Protein AF-A0A2H9LEP7-F1 (afdb_monomer_lite)

Radius of gyration: 20.56 Å; chains: 1; bounding box: 32×33×57 Å

Secondary structure (DSSP, 8-state):
------SS--SS---EEEESSPPPHHHHHT-S-SEEEE-HHHHHHS-HHHHHHHHHTT-EEEE----SPPPSS-HHHHHHHHHHHHTT--HHHHHHHH---HHHHHHHHHHHHS-EEEETTEEEE-

Foldseek 3Di:
DDAPADQDDPPDPFPEAEDPAADDPVVVVPDPHLHYEYEPVRVVPHDPVVVVVNVVVNRHYHHDPDDDDPDPDDPVLLVVLLVCVVVVDQLVVSCVPSVDDSVVSVVSNVQVPFDQPCPDPDRDGD

pLDDT: mean 77.57, std 18.02, range [30.42, 95.25]

Sequence (126 aa):
MKAHIRNKVPKGKFATYHLTRALSLSEVKNIPCKTISCSPSSFGRISKKVKKYLADNRYVITIEKNKGKPLQTSPKKILEAIKLYRSGMSFRKIEKKIGIAKSTCHYLVRKAKKTKIKKGTVIITV

Structure (mmCIF, N/CA/C/O backbone):
data_AF-A0A2H9LEP7-F1
#
_entry.id   AF-A0A2H9LEP7-F1
#
loop_
_atom_site.group_PDB
_atom_site.id
_atom_site.type_symbol
_atom_site.label_atom_id
_atom_site.label_alt_id
_atom_site.label_comp_id
_atom_site.label_asym_id
_atom_site.label_entity_id
_atom_site.label_seq_id
_atom_site.pdbx_PDB_ins_code
_atom_site.Cartn_x
_atom_site.Cartn_y
_atom_site.Cartn_z
_atom_site.occupancy
_atom_site.B_iso_or_equiv
_atom_site.auth_seq_id
_atom_site.auth_comp_id
_atom_site.auth_asym_id
_atom_site.auth_atom_id
_atom_site.pdbx_PDB_model_num
ATOM 1 N N . MET A 1 1 ? 7.014 9.960 -31.966 1.00 35.84 1 MET A N 1
ATOM 2 C CA . MET A 1 1 ? 5.816 10.261 -31.145 1.00 35.84 1 MET A CA 1
ATOM 3 C C . MET A 1 1 ? 6.046 9.761 -29.717 1.00 35.84 1 MET A C 1
ATOM 5 O O . MET A 1 1 ? 6.445 8.618 -29.550 1.00 35.84 1 MET A O 1
ATOM 9 N N . LYS A 1 2 ? 5.914 10.623 -28.696 1.00 30.42 2 LYS A N 1
ATOM 10 C CA . LYS A 1 2 ? 6.275 10.317 -27.294 1.00 30.42 2 LYS A CA 1
ATOM 11 C C . LYS A 1 2 ? 5.175 9.492 -26.607 1.00 30.42 2 LYS A C 1
ATOM 13 O O . LYS A 1 2 ? 4.050 9.974 -26.480 1.00 30.42 2 LYS A O 1
ATOM 18 N N . ALA A 1 3 ? 5.513 8.297 -26.113 1.00 36.38 3 ALA A N 1
ATOM 19 C CA . ALA A 1 3 ? 4.650 7.534 -25.211 1.00 36.38 3 ALA A CA 1
ATOM 20 C C . ALA A 1 3 ? 4.256 8.421 -24.019 1.00 36.38 3 ALA A C 1
ATOM 22 O O . ALA A 1 3 ? 5.116 8.939 -23.304 1.00 36.38 3 ALA A O 1
ATOM 23 N N . HIS A 1 4 ? 2.957 8.648 -23.834 1.00 42.66 4 HIS A N 1
ATOM 24 C CA . HIS A 1 4 ? 2.451 9.441 -22.719 1.00 42.66 4 HIS A CA 1
ATOM 25 C C . HIS A 1 4 ? 2.531 8.611 -21.436 1.00 42.66 4 HIS A C 1
ATOM 27 O O . HIS A 1 4 ? 1.598 7.894 -21.077 1.00 42.66 4 HIS A O 1
ATOM 33 N N . ILE A 1 5 ? 3.670 8.709 -20.749 1.00 41.94 5 ILE A N 1
ATOM 34 C CA . ILE A 1 5 ? 3.867 8.161 -19.405 1.00 41.94 5 ILE A CA 1
ATOM 35 C C . ILE A 1 5 ? 2.984 8.976 -18.457 1.00 41.94 5 ILE A C 1
ATOM 37 O O . ILE A 1 5 ? 3.351 10.062 -18.007 1.00 41.94 5 ILE A O 1
ATOM 41 N N . ARG A 1 6 ? 1.778 8.480 -18.177 1.00 43.84 6 ARG A N 1
ATOM 42 C CA . ARG A 1 6 ? 0.891 9.093 -17.188 1.00 43.84 6 ARG A CA 1
ATOM 43 C C . ARG A 1 6 ? 1.223 8.508 -15.817 1.00 43.84 6 ARG A C 1
ATOM 45 O O . ARG A 1 6 ? 0.977 7.340 -15.547 1.00 43.84 6 ARG A O 1
ATOM 52 N N . ASN A 1 7 ? 1.715 9.353 -14.911 1.00 43.31 7 ASN A N 1
ATOM 53 C CA . ASN A 1 7 ? 1.929 9.023 -13.491 1.00 43.31 7 ASN A CA 1
ATOM 54 C C . ASN A 1 7 ? 0.616 8.903 -12.684 1.00 43.31 7 ASN A C 1
ATOM 56 O O . ASN A 1 7 ? 0.635 8.908 -11.454 1.00 43.31 7 ASN A O 1
ATOM 60 N N . LYS A 1 8 ? -0.542 8.863 -13.351 1.00 44.69 8 LYS A N 1
ATOM 61 C CA . LYS A 1 8 ? -1.860 8.882 -12.719 1.00 44.69 8 LYS A CA 1
ATOM 62 C C . LYS A 1 8 ? -2.752 7.860 -13.410 1.00 44.69 8 LYS A C 1
ATOM 64 O O . LYS A 1 8 ? -2.942 7.937 -14.621 1.00 44.69 8 LYS A O 1
ATOM 69 N N . VAL A 1 9 ? -3.300 6.939 -12.618 1.00 44.72 9 VAL A N 1
ATOM 70 C CA . VAL A 1 9 ? -4.306 5.969 -13.063 1.00 44.72 9 VAL A CA 1
ATOM 71 C C . VAL A 1 9 ? -5.514 6.747 -13.604 1.00 44.72 9 VAL A C 1
ATOM 73 O O . VAL A 1 9 ? -6.049 7.591 -12.871 1.00 44.72 9 VAL A O 1
ATOM 76 N N . PRO A 1 10 ? -5.945 6.530 -14.861 1.00 44.56 10 PRO A N 1
ATOM 77 C CA . PRO A 1 10 ? -7.190 7.106 -15.349 1.00 44.56 10 PRO A CA 1
ATOM 78 C C . PRO A 1 10 ? -8.344 6.563 -14.499 1.00 44.56 10 PRO A C 1
ATOM 80 O O . PRO A 1 10 ? -8.553 5.357 -14.401 1.00 44.56 10 PRO A O 1
ATOM 83 N N . LYS A 1 11 ? -9.078 7.460 -13.835 1.00 40.50 11 LYS A N 1
ATOM 84 C CA . LYS A 1 11 ? -10.295 7.108 -13.098 1.00 40.50 11 LYS A CA 1
ATOM 85 C C . LYS A 1 11 ? -11.404 6.816 -14.109 1.00 40.50 11 LYS A C 1
ATOM 87 O O . LYS A 1 11 ? -12.128 7.719 -14.504 1.00 40.50 11 LYS A O 1
ATOM 92 N N . GLY A 1 12 ? -11.495 5.568 -14.546 1.00 42.53 12 GLY A N 1
ATOM 93 C CA . GLY A 1 12 ? -12.538 5.073 -15.439 1.00 42.53 12 GLY A CA 1
ATOM 94 C C . GLY A 1 12 ? -12.431 3.559 -15.586 1.00 42.53 12 GLY A C 1
ATOM 95 O O . GLY A 1 12 ? -11.340 3.005 -15.456 1.00 42.53 12 GLY A O 1
ATOM 96 N N . LYS A 1 13 ? -13.559 2.886 -15.839 1.00 43.28 13 LYS A N 1
ATOM 97 C CA . LYS A 1 13 ? -13.641 1.442 -16.120 1.00 43.28 13 LYS A CA 1
ATOM 98 C C . LYS A 1 13 ? -13.065 1.117 -17.509 1.00 43.28 13 LYS A C 1
ATOM 100 O O . LYS A 1 13 ? -13.773 0.624 -18.377 1.00 43.28 13 LYS A O 1
ATOM 105 N N . PHE A 1 14 ? -11.792 1.411 -17.748 1.00 53.25 14 PHE A N 1
ATOM 106 C CA . PHE A 1 14 ? -11.090 0.862 -18.904 1.00 53.25 14 PHE A CA 1
ATOM 107 C C . PHE A 1 14 ? -10.457 -0.458 -18.474 1.00 53.25 14 PHE A C 1
ATOM 109 O O . PHE A 1 14 ? -9.768 -0.500 -17.451 1.00 53.25 14 PHE A O 1
ATOM 116 N N . ALA A 1 15 ? -10.700 -1.534 -19.228 1.00 61.12 15 ALA A N 1
ATOM 117 C CA . ALA A 1 15 ? -10.019 -2.808 -19.019 1.00 61.12 15 ALA A CA 1
ATOM 118 C C . ALA A 1 15 ? -8.504 -2.543 -18.991 1.00 61.12 15 ALA A C 1
ATOM 120 O O . ALA A 1 15 ? -7.917 -2.111 -19.985 1.00 61.12 15 ALA A O 1
ATOM 121 N N . THR A 1 16 ? -7.896 -2.694 -17.817 1.00 73.50 16 THR A N 1
ATOM 122 C CA . THR A 1 16 ? -6.482 -2.392 -17.577 1.00 73.50 16 THR A CA 1
ATOM 123 C C . THR A 1 16 ? -5.768 -3.706 -17.327 1.00 73.50 16 THR A C 1
ATOM 125 O O . THR A 1 16 ? -6.179 -4.465 -16.451 1.00 73.50 16 THR A O 1
ATOM 128 N N . TYR A 1 17 ? -4.716 -3.983 -18.094 1.00 80.94 17 TYR A N 1
ATOM 129 C CA . TYR A 1 17 ? -3.936 -5.207 -17.948 1.00 80.94 17 TYR A CA 1
ATOM 130 C C . TYR A 1 17 ? -2.728 -4.955 -17.043 1.00 80.94 17 TYR A C 1
ATOM 132 O O . TYR A 1 17 ? -1.884 -4.108 -17.346 1.00 80.94 17 TYR A O 1
ATOM 140 N N . HIS A 1 18 ? -2.654 -5.665 -15.916 1.00 82.38 18 HIS A N 1
ATOM 141 C CA . HIS A 1 18 ? -1.576 -5.501 -14.943 1.00 82.38 18 HIS A CA 1
ATOM 142 C C . HIS A 1 18 ? -0.406 -6.452 -15.230 1.00 82.38 18 HIS A C 1
ATOM 144 O O . HIS A 1 18 ? -0.574 -7.671 -15.241 1.00 82.38 18 HIS A O 1
ATOM 150 N N . LEU A 1 19 ? 0.798 -5.906 -15.415 1.00 82.50 19 LEU A N 1
ATOM 151 C CA . LEU A 1 19 ? 2.017 -6.684 -15.628 1.00 82.50 19 LEU A CA 1
ATOM 152 C C . LEU A 1 19 ? 2.669 -7.073 -14.306 1.00 82.50 19 LEU A C 1
ATOM 154 O O . LEU A 1 19 ? 3.323 -6.261 -13.645 1.00 82.50 19 LEU A O 1
ATOM 158 N N . THR A 1 20 ? 2.587 -8.359 -13.990 1.00 79.94 20 THR A N 1
ATOM 159 C CA . THR A 1 20 ? 3.325 -8.976 -12.882 1.00 79.94 20 THR A CA 1
ATOM 160 C C . THR A 1 20 ? 4.783 -9.273 -13.245 1.00 79.94 20 THR A C 1
ATOM 162 O O . THR A 1 20 ? 5.648 -9.256 -12.372 1.00 79.94 20 THR A O 1
ATOM 165 N N . ARG A 1 21 ? 5.084 -9.471 -14.536 1.00 82.81 21 ARG A N 1
ATOM 166 C CA . ARG A 1 21 ? 6.427 -9.755 -15.071 1.00 82.81 21 ARG A CA 1
ATOM 167 C C . ARG A 1 21 ? 6.741 -8.943 -16.326 1.00 82.81 21 ARG A C 1
ATOM 169 O O . ARG A 1 21 ? 5.860 -8.318 -16.912 1.00 82.81 21 ARG A O 1
ATOM 176 N N . ALA A 1 22 ? 8.008 -8.953 -16.737 1.00 85.19 22 ALA A N 1
ATOM 177 C CA . ALA A 1 22 ? 8.395 -8.428 -18.042 1.00 85.19 22 ALA A CA 1
ATOM 178 C C . ALA A 1 22 ? 7.817 -9.324 -19.150 1.00 85.19 22 ALA A C 1
ATOM 180 O O . ALA A 1 22 ? 7.867 -10.549 -19.038 1.00 85.19 22 ALA A O 1
ATOM 181 N N . LEU A 1 23 ? 7.261 -8.703 -20.190 1.00 84.38 23 LEU A N 1
ATOM 182 C CA . LEU A 1 23 ? 6.639 -9.406 -21.309 1.00 84.38 23 LEU A CA 1
ATOM 183 C C . LEU A 1 23 ? 7.590 -9.564 -22.495 1.00 84.38 23 LEU A C 1
ATOM 185 O O . LEU A 1 23 ? 8.424 -8.688 -22.762 1.00 84.38 23 LEU A O 1
ATOM 189 N N . SER A 1 24 ? 7.395 -10.648 -23.239 1.00 84.38 24 SER A N 1
ATOM 190 C CA . SER A 1 24 ? 7.971 -10.847 -24.569 1.00 84.38 24 SER A CA 1
ATOM 191 C C . SER A 1 24 ? 7.126 -10.158 -25.657 1.00 84.38 24 SER A C 1
ATOM 193 O O . SER A 1 24 ? 6.000 -9.720 -25.426 1.00 84.38 24 SER A O 1
ATOM 195 N N . LEU A 1 25 ? 7.663 -10.038 -26.876 1.00 82.75 25 LEU A N 1
ATOM 196 C CA . LEU A 1 25 ? 6.941 -9.417 -27.998 1.00 82.75 25 LEU A CA 1
ATOM 197 C C . LEU A 1 25 ? 5.680 -10.186 -28.408 1.00 82.75 25 LEU A C 1
ATOM 199 O O . LEU A 1 25 ? 4.700 -9.558 -28.799 1.00 82.75 25 LEU A O 1
ATOM 203 N N . SER A 1 26 ? 5.711 -11.518 -28.351 1.00 83.00 26 SER A N 1
ATOM 204 C CA . SER A 1 26 ? 4.559 -12.359 -28.692 1.00 83.00 26 SER A CA 1
ATOM 205 C C . SER A 1 26 ? 3.430 -12.173 -27.684 1.00 83.00 26 SER A C 1
ATOM 207 O O . SER A 1 26 ? 2.280 -12.003 -28.074 1.00 83.00 26 SER A O 1
ATOM 209 N N . GLU A 1 27 ? 3.764 -12.095 -26.397 1.00 83.25 27 GLU A N 1
ATOM 210 C CA . GLU A 1 27 ? 2.790 -11.880 -25.326 1.00 83.25 27 GLU A CA 1
ATOM 211 C C . GLU A 1 27 ? 2.119 -10.507 -25.417 1.00 83.25 27 GLU A C 1
ATOM 213 O O . GLU A 1 27 ? 0.922 -10.391 -25.171 1.00 83.25 27 GLU A O 1
ATOM 218 N N . VAL A 1 28 ? 2.861 -9.469 -25.817 1.00 83.94 28 VAL A N 1
ATOM 219 C CA . VAL A 1 28 ? 2.314 -8.108 -25.954 1.00 83.94 28 VAL A CA 1
ATOM 220 C C . VAL A 1 28 ? 1.252 -8.014 -27.049 1.00 83.94 28 VAL A C 1
ATOM 222 O O . VAL A 1 28 ? 0.289 -7.262 -26.895 1.00 83.94 28 VAL A O 1
ATOM 225 N N . LYS A 1 29 ? 1.388 -8.790 -28.130 1.00 82.56 29 LYS A N 1
ATOM 226 C CA . LYS A 1 29 ? 0.393 -8.832 -29.214 1.00 82.56 29 LYS A CA 1
ATOM 227 C C . LYS A 1 29 ? -0.951 -9.402 -28.758 1.00 82.56 29 LYS A C 1
ATOM 229 O O . LYS A 1 29 ? -1.978 -8.997 -29.285 1.00 82.56 29 LYS A O 1
ATOM 234 N N . ASN A 1 30 ? -0.936 -10.281 -27.759 1.00 83.56 30 ASN A N 1
ATOM 235 C CA . ASN A 1 30 ? -2.126 -10.957 -27.247 1.00 83.56 30 ASN A CA 1
ATOM 236 C C . ASN A 1 30 ? -2.827 -10.177 -26.120 1.00 83.56 30 ASN A C 1
ATOM 238 O O . ASN A 1 30 ? -3.783 -10.678 -25.533 1.00 83.56 30 ASN A O 1
ATOM 242 N N . ILE A 1 31 ? -2.362 -8.968 -25.777 1.00 82.81 31 ILE A N 1
ATOM 243 C CA . ILE A 1 31 ? -2.992 -8.169 -24.721 1.00 82.81 31 ILE A CA 1
ATOM 244 C C . ILE A 1 31 ? -4.329 -7.617 -25.244 1.00 82.81 31 ILE A C 1
ATOM 246 O O . ILE A 1 31 ? -4.330 -6.856 -26.214 1.00 82.81 31 ILE A O 1
ATOM 250 N N . PRO A 1 32 ? -5.460 -7.906 -24.574 1.00 78.75 32 PRO A N 1
ATOM 251 C CA . PRO A 1 32 ? -6.795 -7.531 -25.048 1.00 78.75 32 PRO A CA 1
ATOM 252 C C . PRO A 1 32 ? -7.105 -6.032 -24.911 1.00 78.75 32 PRO A C 1
ATOM 254 O O . PRO A 1 32 ? -8.159 -5.570 -25.341 1.00 78.75 32 PRO A O 1
ATOM 257 N N . CYS A 1 33 ? -6.221 -5.247 -24.289 1.00 81.88 33 CYS A N 1
ATOM 258 C CA . CYS A 1 33 ? -6.433 -3.825 -24.058 1.00 81.88 33 CYS A CA 1
ATOM 259 C C . CYS A 1 33 ? -5.172 -2.981 -24.279 1.00 81.88 33 CYS A C 1
ATOM 261 O O . CYS A 1 33 ? -4.038 -3.430 -24.128 1.00 81.88 33 CYS A O 1
ATOM 263 N N . LYS A 1 34 ? -5.384 -1.701 -24.607 1.00 83.31 34 LYS A N 1
ATOM 264 C CA . LYS A 1 34 ? -4.307 -0.726 -24.859 1.00 83.31 34 LYS A CA 1
ATOM 265 C C . LYS A 1 34 ? -3.791 -0.039 -23.591 1.00 83.31 34 LYS A C 1
ATOM 267 O O . LYS A 1 34 ? -2.865 0.766 -23.667 1.00 83.31 34 LYS A O 1
ATOM 272 N N . THR A 1 35 ? -4.373 -0.345 -22.432 1.00 84.38 35 THR A N 1
ATOM 273 C CA . THR A 1 35 ? -4.023 0.265 -21.143 1.00 84.38 35 THR A CA 1
ATOM 274 C C . THR A 1 35 ? -3.313 -0.760 -20.274 1.00 84.38 35 THR A C 1
ATOM 276 O O . THR A 1 35 ? -3.907 -1.759 -19.872 1.00 84.38 35 THR A O 1
ATOM 279 N N . ILE A 1 36 ? -2.045 -0.505 -19.971 1.00 85.62 36 ILE A N 1
ATOM 280 C CA . ILE A 1 36 ? -1.187 -1.419 -19.219 1.00 85.62 36 ILE A CA 1
ATO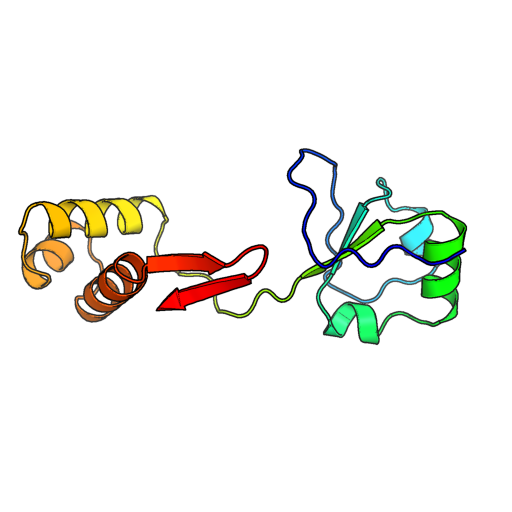M 281 C C . ILE A 1 36 ? -0.770 -0.740 -17.916 1.00 85.62 36 ILE A C 1
ATOM 283 O O . ILE A 1 36 ? -0.338 0.416 -17.937 1.00 85.62 36 ILE A O 1
ATOM 287 N N . SER A 1 37 ? -0.854 -1.446 -16.788 1.00 85.88 37 SER A N 1
ATOM 288 C CA . SER A 1 37 ? -0.251 -0.991 -15.532 1.00 85.88 37 SER A CA 1
ATOM 289 C C . SER A 1 37 ? 0.875 -1.913 -15.081 1.00 85.88 37 SER A C 1
ATOM 291 O O . SER A 1 37 ? 0.820 -3.123 -15.280 1.00 85.88 37 SER A O 1
ATOM 293 N N . CYS A 1 38 ? 1.949 -1.357 -14.527 1.00 84.44 38 CYS A N 1
ATOM 294 C CA . CYS A 1 38 ? 3.103 -2.148 -14.103 1.00 84.44 38 CYS A CA 1
ATOM 295 C C . CYS A 1 38 ? 3.880 -1.476 -12.970 1.00 84.44 38 CYS A C 1
ATOM 297 O O . CYS A 1 38 ? 3.859 -0.253 -12.812 1.00 84.44 38 CYS A O 1
ATOM 299 N N . SER A 1 39 ? 4.626 -2.270 -12.205 1.00 83.62 39 SER A N 1
ATOM 300 C CA . SER A 1 39 ? 5.581 -1.743 -11.229 1.00 83.62 39 SER A CA 1
ATOM 301 C C . SER A 1 39 ? 6.803 -1.111 -11.928 1.00 83.62 39 SER A C 1
ATOM 303 O O . SER A 1 39 ? 7.1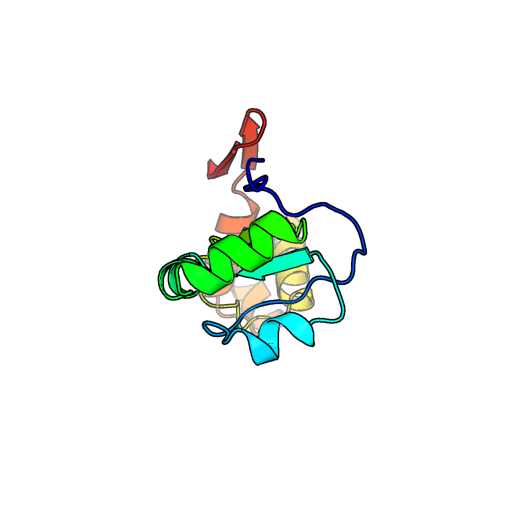23 -1.463 -13.072 1.00 83.62 39 SER A O 1
ATOM 305 N N . PRO A 1 40 ? 7.543 -0.202 -11.259 1.00 84.25 40 PRO A N 1
ATOM 306 C CA . PRO A 1 40 ? 8.777 0.362 -11.808 1.00 84.25 40 PRO A CA 1
ATOM 307 C C . PRO A 1 40 ? 9.825 -0.705 -12.151 1.00 84.25 40 PRO A C 1
ATOM 309 O O . PRO A 1 40 ? 10.532 -0.575 -13.148 1.00 84.25 40 PRO A O 1
ATOM 312 N N . SER A 1 41 ? 9.909 -1.770 -11.346 1.00 84.50 41 SER A N 1
ATOM 313 C CA . SER A 1 41 ? 10.846 -2.876 -11.563 1.00 84.50 41 SER A CA 1
ATOM 314 C C . SER A 1 41 ? 10.491 -3.678 -12.812 1.00 84.50 41 SER A C 1
ATOM 316 O O . SER A 1 41 ? 11.369 -3.930 -13.639 1.00 84.50 41 SER A O 1
ATOM 318 N N . SER A 1 42 ? 9.211 -4.016 -13.000 1.00 84.12 42 SER A N 1
ATOM 319 C CA . SER A 1 42 ? 8.743 -4.700 -14.208 1.00 84.12 42 SER A CA 1
ATOM 320 C C . SER A 1 42 ? 8.996 -3.847 -15.452 1.00 84.12 42 SER A C 1
ATOM 322 O O . SER A 1 42 ? 9.538 -4.358 -16.427 1.00 84.12 42 SER A O 1
ATOM 324 N N . PHE A 1 43 ? 8.719 -2.538 -15.405 1.00 87.44 43 PHE A N 1
ATOM 325 C CA . PHE A 1 43 ? 9.004 -1.628 -16.523 1.00 87.44 43 PHE A CA 1
ATOM 326 C C . PHE A 1 43 ? 10.502 -1.532 -16.861 1.00 87.44 43 PHE A C 1
ATOM 328 O O . PHE A 1 43 ? 10.883 -1.487 -18.036 1.00 87.44 43 PHE A O 1
ATOM 335 N N . GLY A 1 44 ? 11.368 -1.526 -15.843 1.00 86.12 44 GLY A N 1
ATOM 336 C CA . GLY A 1 44 ? 12.822 -1.532 -16.017 1.00 86.12 44 GLY A CA 1
ATOM 337 C C . GLY A 1 44 ? 13.314 -2.753 -16.797 1.00 86.12 44 GLY A C 1
ATOM 338 O O . GLY A 1 44 ? 14.136 -2.605 -17.698 1.00 86.12 44 GLY A O 1
ATOM 339 N N . ARG A 1 45 ? 12.736 -3.927 -16.523 1.00 89.06 45 ARG A N 1
ATOM 340 C CA . ARG A 1 45 ? 13.109 -5.213 -17.138 1.00 89.06 45 ARG A CA 1
ATOM 341 C C . ARG A 1 45 ? 12.573 -5.425 -18.559 1.00 89.06 45 ARG A C 1
ATOM 343 O O . ARG A 1 45 ? 13.044 -6.322 -19.248 1.00 89.06 45 ARG A O 1
ATOM 350 N N . ILE A 1 46 ? 11.609 -4.624 -19.021 1.00 89.56 46 ILE A N 1
ATOM 351 C CA . ILE A 1 46 ? 11.097 -4.728 -20.397 1.00 89.56 46 ILE A CA 1
ATOM 352 C C . ILE A 1 46 ? 12.189 -4.310 -21.394 1.00 89.56 46 ILE A C 1
ATOM 354 O O . ILE A 1 46 ? 12.798 -3.238 -21.266 1.00 89.56 46 ILE A O 1
ATOM 358 N N . SER A 1 47 ? 12.382 -5.135 -22.425 1.00 90.69 47 SER A N 1
ATOM 359 C CA . SER A 1 47 ? 13.359 -4.903 -23.490 1.00 90.69 47 SER A CA 1
ATOM 360 C C . SER A 1 47 ? 13.060 -3.632 -24.299 1.00 90.69 47 SER A C 1
ATOM 362 O O . SER A 1 47 ? 11.910 -3.208 -24.456 1.00 90.69 47 SER A O 1
ATOM 364 N N . LYS A 1 48 ? 14.105 -3.017 -24.868 1.00 89.44 48 LYS A N 1
ATOM 365 C CA . LYS A 1 48 ? 13.974 -1.804 -25.703 1.00 89.44 48 LYS A CA 1
ATOM 366 C C . LYS A 1 48 ? 13.026 -2.023 -26.892 1.00 89.44 48 LYS A C 1
ATOM 368 O O . LYS A 1 48 ? 12.237 -1.140 -27.216 1.00 89.44 48 LYS A O 1
ATOM 373 N N . LYS A 1 49 ? 13.064 -3.218 -27.493 1.00 87.94 49 LYS A N 1
ATOM 374 C CA . LYS A 1 49 ? 12.236 -3.599 -28.648 1.00 87.94 49 LYS A CA 1
ATOM 375 C C . LYS A 1 49 ? 10.742 -3.599 -28.302 1.00 87.94 49 LYS A C 1
ATOM 377 O O . LYS A 1 49 ? 9.941 -3.053 -29.052 1.00 87.94 49 LYS A O 1
ATOM 382 N N . VAL A 1 50 ? 10.382 -4.128 -27.131 1.00 88.19 50 VAL A N 1
ATOM 383 C CA . VAL A 1 50 ? 8.996 -4.116 -26.638 1.00 88.19 50 VAL A CA 1
ATOM 384 C C . VAL A 1 50 ? 8.544 -2.698 -26.286 1.00 88.19 50 VAL A C 1
ATOM 386 O O . VAL A 1 50 ? 7.444 -2.303 -26.656 1.00 88.19 50 VAL A O 1
ATOM 389 N N . LYS A 1 51 ? 9.395 -1.890 -25.638 1.00 87.50 51 LYS A N 1
ATOM 390 C CA . LYS A 1 51 ? 9.081 -0.477 -25.343 1.00 87.50 51 LYS A CA 1
ATOM 391 C C . LYS A 1 51 ? 8.779 0.322 -26.611 1.00 87.50 51 LYS A C 1
ATOM 393 O O . LYS A 1 51 ? 7.826 1.097 -26.621 1.00 87.50 51 LYS A O 1
ATOM 398 N N . LYS A 1 52 ? 9.562 0.102 -27.672 1.00 88.44 52 LYS A N 1
ATOM 399 C CA . LYS A 1 52 ? 9.333 0.715 -28.984 1.00 88.44 52 LYS A CA 1
ATOM 400 C C . LYS A 1 52 ? 7.989 0.273 -29.570 1.00 88.44 52 LYS A C 1
ATOM 402 O O . LYS A 1 52 ? 7.168 1.122 -29.881 1.00 88.44 52 LYS A O 1
ATOM 407 N N . TYR A 1 53 ? 7.713 -1.033 -29.583 1.00 88.94 53 TYR A N 1
ATOM 408 C CA . TYR A 1 53 ? 6.433 -1.568 -30.060 1.00 88.94 53 TYR A CA 1
ATOM 409 C C . TYR A 1 53 ? 5.224 -0.983 -29.313 1.00 88.94 53 TYR A C 1
ATOM 411 O O . TYR A 1 53 ? 4.234 -0.603 -29.936 1.00 88.94 53 TYR A O 1
ATOM 419 N N . LEU A 1 54 ? 5.301 -0.878 -27.982 1.00 87.06 54 LEU A N 1
ATOM 420 C CA . LEU A 1 54 ? 4.239 -0.290 -27.162 1.00 87.06 54 LEU A CA 1
ATOM 421 C C . LEU A 1 54 ? 4.013 1.195 -27.493 1.00 87.06 54 LEU A C 1
ATOM 423 O O . LEU A 1 54 ? 2.867 1.645 -27.522 1.00 87.06 54 LEU A O 1
ATOM 427 N N . ALA A 1 55 ? 5.086 1.944 -27.768 1.00 85.81 55 ALA A N 1
ATOM 428 C CA . ALA A 1 55 ? 5.004 3.346 -28.171 1.00 85.81 55 ALA A CA 1
ATOM 429 C C . ALA A 1 55 ? 4.392 3.509 -29.573 1.00 85.81 55 ALA A C 1
ATOM 431 O O . ALA A 1 55 ? 3.494 4.335 -29.747 1.00 85.81 55 ALA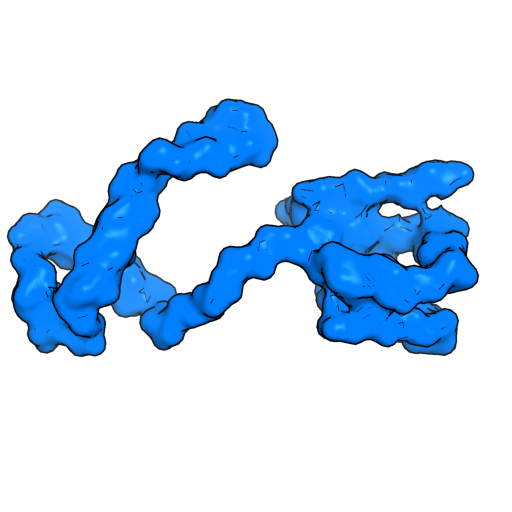 A O 1
ATOM 432 N N . ASP A 1 56 ? 4.826 2.693 -30.536 1.00 88.19 56 ASP A N 1
ATOM 433 C CA . ASP A 1 56 ? 4.356 2.735 -31.926 1.00 88.19 56 ASP A CA 1
ATOM 434 C C . ASP A 1 56 ? 2.860 2.376 -32.021 1.00 88.19 56 ASP A C 1
ATOM 436 O O . ASP A 1 56 ? 2.095 3.033 -32.725 1.00 88.19 56 ASP A O 1
ATOM 440 N N . ASN A 1 57 ? 2.405 1.406 -31.219 1.00 86.00 57 ASN A N 1
ATOM 441 C CA . ASN A 1 57 ? 1.009 0.950 -31.184 1.00 86.00 57 ASN A CA 1
ATOM 442 C C . ASN A 1 57 ? 0.105 1.742 -30.218 1.00 86.00 57 ASN A C 1
ATOM 444 O O . ASN A 1 57 ? -1.036 1.346 -29.964 1.00 86.00 57 ASN A O 1
ATOM 448 N N . ARG A 1 58 ? 0.586 2.878 -29.692 1.00 85.94 58 ARG A N 1
ATOM 449 C CA . ARG A 1 58 ? -0.176 3.799 -28.824 1.00 85.94 58 ARG A CA 1
ATOM 450 C C . ARG A 1 58 ? -0.716 3.155 -27.534 1.00 85.94 58 ARG A C 1
ATOM 452 O O . ARG A 1 58 ? -1.809 3.503 -27.083 1.00 85.94 58 ARG A O 1
ATOM 459 N N . TYR A 1 59 ? 0.042 2.248 -26.916 1.00 85.44 59 TYR A N 1
ATOM 460 C CA . TYR A 1 59 ? -0.293 1.746 -25.580 1.00 85.44 59 TYR A CA 1
ATOM 461 C C . TYR A 1 59 ? -0.076 2.830 -24.516 1.00 85.44 59 TYR A C 1
ATOM 463 O O . TYR A 1 59 ? 0.899 3.586 -24.551 1.00 85.44 59 TYR A O 1
ATOM 471 N N . VAL A 1 60 ? -0.966 2.877 -23.527 1.00 84.38 60 VAL A N 1
ATOM 472 C CA . VAL A 1 60 ? -0.854 3.762 -22.364 1.00 84.38 60 VAL A CA 1
ATOM 473 C C . VAL A 1 60 ? -0.296 2.958 -21.197 1.00 84.38 60 VAL A C 1
ATOM 475 O O . VAL A 1 60 ? -0.967 2.068 -20.677 1.00 84.38 60 VAL A O 1
ATOM 478 N N . ILE A 1 61 ? 0.930 3.280 -20.780 1.00 83.69 61 ILE A N 1
ATOM 479 C CA . ILE A 1 61 ? 1.611 2.605 -19.669 1.00 83.69 61 ILE A CA 1
ATOM 480 C C . ILE A 1 61 ? 1.490 3.465 -18.411 1.00 83.69 61 ILE A C 1
ATOM 482 O O . ILE A 1 61 ? 1.966 4.603 -18.374 1.00 83.69 61 ILE A O 1
ATOM 486 N N . THR A 1 62 ? 0.877 2.901 -17.372 1.00 84.00 62 THR A N 1
ATOM 487 C CA . THR A 1 62 ? 0.751 3.518 -16.048 1.00 84.00 62 THR A CA 1
ATOM 488 C C . THR A 1 62 ? 1.700 2.825 -15.075 1.00 84.00 62 THR A C 1
ATOM 490 O O . THR A 1 62 ? 1.560 1.635 -14.796 1.00 84.00 62 THR A O 1
ATOM 493 N N . ILE A 1 63 ? 2.676 3.562 -14.544 1.00 82.81 63 ILE A N 1
ATOM 494 C CA . ILE A 1 63 ? 3.633 3.015 -13.577 1.00 82.81 63 ILE A CA 1
ATOM 495 C C . ILE A 1 63 ? 3.077 3.199 -12.165 1.00 82.81 63 ILE A C 1
ATOM 497 O O . ILE A 1 63 ? 2.975 4.319 -11.661 1.00 82.81 63 ILE A O 1
ATOM 501 N N . GLU A 1 64 ? 2.745 2.091 -11.509 1.00 78.19 64 GLU A N 1
ATOM 502 C CA 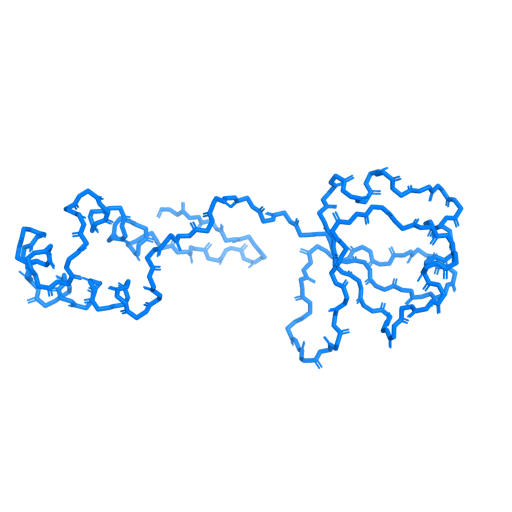. GLU A 1 64 ? 2.192 2.089 -10.158 1.00 78.19 64 GLU A CA 1
ATOM 503 C C . GLU A 1 64 ? 3.303 1.941 -9.115 1.00 78.19 64 GLU A C 1
ATOM 505 O O . GLU A 1 64 ? 3.945 0.898 -8.986 1.00 78.19 64 GLU A O 1
ATOM 510 N N . LYS A 1 65 ? 3.519 2.989 -8.315 1.00 72.12 65 LYS A N 1
ATOM 511 C CA . LYS A 1 65 ? 4.400 2.948 -7.137 1.00 72.12 65 LYS A CA 1
ATOM 512 C C . LYS A 1 65 ? 3.597 2.579 -5.889 1.00 72.12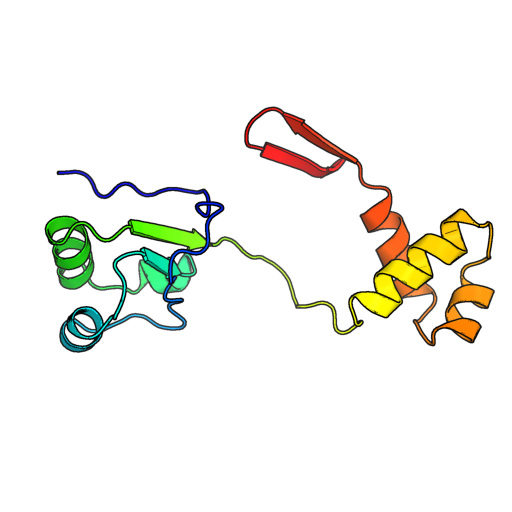 65 LYS A C 1
ATOM 514 O O . LYS A 1 65 ? 3.573 3.332 -4.917 1.00 72.12 65 LYS A O 1
ATOM 519 N N . ASN A 1 66 ? 2.926 1.430 -5.914 1.00 67.19 66 ASN A N 1
ATOM 520 C CA . ASN A 1 66 ? 2.234 0.927 -4.732 1.00 67.19 66 ASN A CA 1
ATOM 521 C C . ASN A 1 66 ? 3.270 0.318 -3.781 1.00 67.19 66 ASN A C 1
ATOM 523 O O . ASN A 1 66 ? 3.804 -0.761 -4.022 1.00 67.19 66 ASN A O 1
ATOM 527 N N . LYS A 1 67 ? 3.604 1.051 -2.715 1.00 62.19 67 LYS A N 1
ATOM 528 C CA . LYS A 1 67 ? 4.456 0.564 -1.625 1.00 62.19 67 LYS A CA 1
ATOM 529 C C . LYS A 1 67 ? 3.572 0.091 -0.473 1.00 62.19 67 LYS A C 1
ATOM 531 O O . LYS A 1 67 ? 2.725 0.851 -0.009 1.00 62.19 67 LYS A O 1
ATOM 536 N N . GLY A 1 68 ? 3.823 -1.114 0.032 1.00 64.06 68 GLY A N 1
ATOM 537 C CA . GLY A 1 68 ? 3.246 -1.604 1.286 1.00 64.06 68 GLY A CA 1
ATOM 538 C C . GLY A 1 68 ? 2.734 -3.038 1.208 1.00 64.06 68 GLY A C 1
ATOM 539 O O . GLY A 1 68 ? 2.323 -3.506 0.152 1.00 64.06 68 GLY A O 1
ATOM 540 N N . LYS A 1 69 ? 2.750 -3.726 2.354 1.00 68.19 69 LYS A N 1
ATOM 541 C CA . LYS A 1 69 ? 2.047 -5.001 2.513 1.00 68.19 69 LYS A CA 1
ATOM 542 C C . LYS A 1 69 ? 0.536 -4.730 2.556 1.00 68.19 69 LYS A C 1
ATOM 544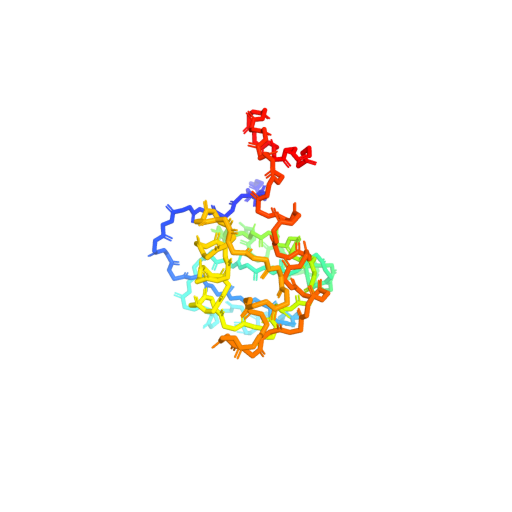 O O . LYS A 1 69 ? 0.135 -3.747 3.190 1.00 68.19 69 LYS A O 1
ATOM 549 N N . PRO A 1 70 ? -0.296 -5.571 1.921 1.00 74.31 70 PRO A N 1
ATOM 550 C CA . PRO A 1 70 ? -1.737 -5.489 2.101 1.00 74.31 70 PRO A CA 1
ATOM 551 C C . PRO A 1 70 ? -2.073 -5.619 3.589 1.00 74.31 70 PRO A C 1
ATOM 553 O O . PRO A 1 70 ? -1.435 -6.373 4.328 1.00 74.31 70 PRO A O 1
ATOM 556 N N . LEU A 1 71 ? -3.058 -4.844 4.044 1.00 79.44 71 LEU A N 1
ATOM 557 C CA . LEU A 1 71 ? -3.581 -5.024 5.392 1.00 79.44 71 LEU A CA 1
ATOM 558 C C . LEU A 1 71 ? -4.304 -6.370 5.427 1.00 79.44 71 LEU A C 1
ATOM 560 O O . LEU A 1 71 ? -5.215 -6.595 4.640 1.00 79.44 71 LEU A O 1
ATOM 564 N N . GLN A 1 72 ? -3.903 -7.239 6.353 1.00 81.38 72 GLN A N 1
ATOM 565 C CA . GLN A 1 72 ? -4.563 -8.531 6.577 1.00 81.38 72 GLN A CA 1
ATOM 566 C C . GLN A 1 72 ? -5.993 -8.355 7.113 1.00 81.38 72 GLN A C 1
ATOM 568 O O . GLN A 1 72 ? -6.844 -9.229 6.995 1.00 81.38 72 GLN A O 1
ATOM 573 N N . THR A 1 73 ? -6.274 -7.201 7.720 1.00 83.38 73 THR A N 1
ATOM 574 C CA . THR A 1 73 ? -7.585 -6.873 8.269 1.00 83.38 73 THR A CA 1
ATOM 575 C C . THR A 1 73 ? -8.576 -6.536 7.160 1.00 83.38 73 THR A C 1
ATOM 577 O O . THR A 1 73 ? -8.302 -5.696 6.302 1.00 83.38 73 THR A O 1
ATOM 580 N N . SER A 1 74 ? -9.768 -7.129 7.226 1.00 88.12 74 SER A N 1
ATOM 581 C CA . SER A 1 74 ? -10.831 -6.846 6.267 1.00 88.12 74 SER A CA 1
ATOM 582 C C . SER A 1 74 ? -11.258 -5.365 6.292 1.00 88.12 74 SER A C 1
ATOM 584 O O . SER A 1 74 ? -11.321 -4.749 7.365 1.00 88.12 74 SER A O 1
ATOM 586 N N . PRO A 1 75 ? -11.625 -4.776 5.136 1.00 86.25 75 PRO A N 1
ATOM 587 C CA . PRO A 1 75 ? -12.070 -3.382 5.064 1.00 86.25 75 PRO A CA 1
ATOM 588 C C . PRO A 1 75 ? -13.264 -3.069 5.975 1.00 86.25 75 PRO A C 1
ATOM 590 O O . PRO A 1 75 ? -13.320 -1.993 6.569 1.00 86.25 75 PRO A O 1
ATOM 593 N N . LYS A 1 76 ? -14.195 -4.025 6.130 1.00 89.00 76 LYS A N 1
ATOM 594 C CA . LYS A 1 76 ? -15.361 -3.899 7.020 1.00 89.00 76 LYS A CA 1
ATOM 595 C C . LYS A 1 76 ? -14.929 -3.681 8.471 1.00 89.00 76 LYS A C 1
ATOM 597 O O . LYS A 1 76 ? -15.346 -2.701 9.083 1.00 89.00 76 LYS A O 1
ATOM 602 N N . LYS A 1 77 ? -14.027 -4.528 8.981 1.00 89.69 77 LYS A N 1
ATOM 603 C CA . LYS A 1 77 ? -13.525 -4.419 10.356 1.00 89.69 77 LYS A CA 1
ATOM 604 C C . LYS A 1 77 ? -12.728 -3.130 10.587 1.00 89.69 77 LYS A C 1
ATOM 606 O O . LYS A 1 77 ? -12.813 -2.543 11.660 1.00 89.69 77 LYS A O 1
ATOM 611 N N . ILE A 1 78 ? -11.989 -2.651 9.580 1.00 90.62 78 ILE A N 1
ATOM 612 C CA . ILE A 1 78 ? -11.278 -1.362 9.658 1.00 90.62 78 ILE A CA 1
ATOM 613 C C . ILE A 1 78 ? -12.266 -0.203 9.846 1.00 90.62 78 ILE A C 1
ATOM 615 O O . ILE A 1 78 ? -12.074 0.635 10.729 1.00 90.62 78 ILE A O 1
ATOM 619 N N . LEU A 1 79 ? -13.320 -0.152 9.026 1.00 90.81 79 LEU A N 1
ATOM 620 C CA . LEU A 1 79 ? -14.348 0.888 9.117 1.00 90.81 79 LEU A CA 1
ATOM 621 C C . LEU A 1 79 ? -15.070 0.845 10.463 1.00 90.81 79 LEU A C 1
ATOM 623 O O . LEU A 1 79 ? -15.298 1.888 11.073 1.00 90.81 79 LEU A O 1
ATOM 627 N N . GLU A 1 80 ? -15.402 -0.353 10.931 1.00 93.19 80 GLU A N 1
ATOM 628 C CA . GLU A 1 80 ? -16.069 -0.555 12.212 1.00 93.19 80 GLU A CA 1
ATOM 629 C C . GLU A 1 80 ? -15.200 -0.092 13.390 1.00 93.19 80 GLU A C 1
ATOM 631 O O . GLU A 1 80 ? -15.669 0.672 14.234 1.00 93.19 80 GLU A O 1
ATOM 636 N N . ALA A 1 81 ? -13.909 -0.438 13.401 1.00 92.44 81 ALA A N 1
ATOM 637 C CA . ALA A 1 81 ? -12.975 0.003 14.436 1.00 92.44 81 ALA A CA 1
ATOM 638 C C . ALA A 1 81 ? -12.862 1.538 14.501 1.00 92.44 81 ALA A C 1
ATOM 640 O O . ALA A 1 81 ? -12.845 2.121 15.586 1.00 92.44 81 ALA A O 1
ATOM 641 N N . ILE A 1 82 ? -12.835 2.211 13.343 1.00 91.88 82 ILE A N 1
ATOM 642 C CA . ILE A 1 82 ? -12.807 3.680 13.271 1.00 91.88 82 ILE A CA 1
ATOM 643 C C . ILE A 1 82 ? -14.125 4.281 13.780 1.00 91.88 82 ILE A C 1
ATOM 645 O O . ILE A 1 82 ? -14.092 5.287 14.492 1.00 91.88 82 ILE A O 1
ATOM 649 N N . LYS A 1 83 ? -15.277 3.682 13.444 1.00 93.44 83 LYS A N 1
ATOM 650 C CA . LYS A 1 83 ? -16.594 4.132 13.926 1.00 93.44 83 LYS A CA 1
ATOM 651 C C . LYS A 1 83 ? -16.708 4.025 15.448 1.00 93.44 83 LYS A C 1
ATOM 653 O O . LYS A 1 83 ? -17.070 5.009 16.082 1.00 93.44 83 LYS A O 1
ATOM 658 N N . LEU A 1 84 ? -16.336 2.883 16.030 1.00 93.62 84 LEU A N 1
ATOM 659 C CA . LEU A 1 84 ? -16.374 2.678 17.484 1.00 93.62 84 LEU A CA 1
ATOM 660 C C . LEU A 1 84 ? -15.425 3.622 18.231 1.00 93.62 84 LEU A C 1
ATOM 662 O O . LEU A 1 84 ? -15.747 4.110 19.311 1.00 93.62 84 LEU A O 1
ATOM 666 N N . TYR A 1 85 ? -14.260 3.921 17.654 1.00 93.19 85 TYR A N 1
ATOM 667 C CA . TYR A 1 85 ? -13.372 4.927 18.231 1.00 93.19 85 TYR A CA 1
ATOM 668 C C . TYR A 1 85 ? -14.012 6.324 18.217 1.00 93.19 85 TYR A C 1
ATOM 670 O O . TYR A 1 85 ? -13.954 7.037 19.216 1.00 93.19 85 TYR A O 1
ATOM 678 N N . ARG A 1 86 ? -14.655 6.712 17.105 1.00 91.44 86 ARG A N 1
ATOM 679 C CA . ARG A 1 86 ? -15.366 8.000 16.997 1.00 91.44 86 ARG A CA 1
ATOM 680 C C . ARG A 1 86 ? -16.544 8.112 17.965 1.00 91.44 86 ARG A C 1
ATOM 682 O O . ARG A 1 86 ? -16.838 9.218 18.392 1.00 91.44 86 ARG A O 1
ATOM 689 N N . SER A 1 87 ? -17.168 6.997 18.345 1.00 93.38 87 SER A N 1
ATOM 690 C CA . SER A 1 87 ? -18.210 6.962 19.378 1.00 93.38 87 SER A CA 1
ATOM 691 C C . SER A 1 87 ? -17.658 6.949 20.815 1.00 93.38 87 SER A C 1
ATOM 693 O O . SER A 1 87 ? -18.406 6.673 21.745 1.00 93.38 87 SER A O 1
ATOM 695 N N . GLY A 1 88 ? -16.353 7.175 21.015 1.00 92.69 88 GLY A N 1
ATOM 696 C CA . GLY A 1 88 ? -15.731 7.274 22.341 1.00 92.69 88 GLY A CA 1
ATOM 697 C C . GLY A 1 88 ? -15.315 5.941 22.975 1.00 92.69 88 GLY A C 1
ATOM 698 O O . GLY A 1 88 ? -14.920 5.909 24.140 1.00 92.69 88 GLY A O 1
ATOM 699 N N . MET A 1 89 ? -15.371 4.822 22.244 1.00 93.38 89 MET A N 1
ATOM 700 C CA . MET A 1 89 ? -14.972 3.524 22.792 1.00 93.38 89 MET A CA 1
ATOM 701 C C . MET A 1 89 ? -13.444 3.419 22.939 1.00 93.38 89 MET A C 1
ATOM 703 O O . MET A 1 89 ? -12.681 3.774 22.040 1.00 93.38 89 MET A O 1
ATOM 707 N N . SER A 1 90 ? -12.979 2.873 24.069 1.00 95.25 90 SER A N 1
ATOM 708 C CA . SER A 1 90 ? -11.548 2.658 24.308 1.00 95.25 90 SER A CA 1
ATOM 709 C C . SER A 1 90 ? -10.983 1.520 23.450 1.00 95.25 90 SER A C 1
ATOM 711 O O . SER A 1 90 ? -11.667 0.540 23.155 1.00 95.25 90 SER A O 1
ATOM 713 N N . PHE A 1 91 ? -9.695 1.594 23.099 1.00 94.38 91 PHE A N 1
ATOM 714 C CA . PHE A 1 91 ? -9.052 0.599 22.228 1.00 94.38 91 PHE A CA 1
ATOM 715 C C . PHE A 1 91 ? -9.136 -0.840 22.756 1.00 94.38 91 PHE A C 1
ATOM 717 O O . PHE A 1 91 ? -9.324 -1.757 21.966 1.00 94.38 91 PHE A O 1
ATOM 724 N N . ARG A 1 92 ? -9.062 -1.039 24.082 1.00 94.12 92 ARG A N 1
ATOM 725 C CA . ARG A 1 92 ? -9.244 -2.364 24.706 1.00 94.12 92 ARG A CA 1
ATOM 726 C C . ARG A 1 92 ? -10.659 -2.918 24.490 1.00 94.12 92 ARG A C 1
ATOM 728 O O . ARG A 1 92 ? -10.819 -4.117 24.302 1.00 94.12 92 ARG A O 1
ATOM 735 N N . LYS A 1 93 ? -11.692 -2.066 24.514 1.00 94.31 93 LYS A N 1
ATOM 736 C CA . LYS A 1 93 ? -13.079 -2.487 24.250 1.00 94.31 93 LYS A CA 1
ATOM 737 C C . LYS A 1 93 ? -13.295 -2.800 22.763 1.00 94.31 93 LYS A C 1
ATOM 739 O O . LYS A 1 93 ? -13.948 -3.787 22.444 1.00 94.31 93 LYS A O 1
ATOM 744 N N . ILE A 1 94 ? -12.696 -2.011 21.867 1.00 93.75 94 ILE A N 1
ATOM 745 C CA . ILE A 1 94 ? -12.738 -2.242 20.410 1.00 93.75 94 ILE A CA 1
ATOM 746 C C . ILE A 1 94 ? -12.083 -3.582 20.051 1.00 93.75 94 ILE A C 1
ATOM 748 O O . ILE A 1 94 ? -12.641 -4.350 19.268 1.00 93.75 94 ILE A O 1
ATOM 752 N N . GLU A 1 95 ? -10.933 -3.882 20.656 1.00 94.12 95 GLU A N 1
ATOM 753 C CA . GLU A 1 95 ? -10.228 -5.156 20.490 1.00 94.12 95 GLU A CA 1
ATOM 754 C C . GLU A 1 95 ? -11.108 -6.344 20.875 1.00 94.12 95 GLU A C 1
ATOM 756 O O . GLU A 1 95 ? -11.305 -7.238 20.054 1.00 94.12 95 GLU A O 1
ATOM 761 N N . LYS A 1 96 ? -11.714 -6.308 22.069 1.00 94.88 96 LYS A N 1
ATOM 762 C CA . LYS A 1 96 ? -12.634 -7.360 22.529 1.00 94.88 96 LYS A CA 1
ATOM 763 C C . LYS A 1 96 ? -13.852 -7.533 21.614 1.00 94.88 96 LYS A C 1
ATOM 765 O O . LYS A 1 96 ? -14.344 -8.644 21.479 1.00 94.88 96 LYS A O 1
ATOM 770 N N . LYS A 1 97 ? -14.337 -6.454 20.991 1.00 93.19 97 LYS A N 1
ATOM 771 C CA . LYS A 1 97 ? -15.551 -6.479 20.161 1.00 93.19 97 LYS A CA 1
ATOM 772 C C . LYS A 1 97 ? -15.312 -6.985 18.734 1.00 93.19 97 LYS A C 1
ATOM 774 O O . LYS A 1 97 ? -16.119 -7.751 18.227 1.00 93.19 97 LYS A O 1
ATOM 779 N N . ILE A 1 98 ? -14.235 -6.549 18.073 1.00 91.31 98 ILE A N 1
ATOM 780 C CA . ILE A 1 98 ? -13.981 -6.844 16.641 1.00 91.31 98 ILE A CA 1
ATOM 781 C C . ILE A 1 98 ? -12.897 -7.929 16.449 1.00 91.31 98 ILE A C 1
ATOM 783 O O . ILE A 1 98 ? -12.752 -8.509 15.359 1.00 91.31 98 ILE A O 1
ATOM 787 N N . GLY A 1 99 ? -12.118 -8.213 17.497 1.00 91.25 99 GLY A N 1
ATOM 788 C CA . GLY A 1 99 ? -10.990 -9.143 17.452 1.00 91.25 99 GLY A CA 1
ATOM 789 C C . GLY A 1 99 ? -9.787 -8.584 16.690 1.00 91.25 99 GLY A C 1
ATOM 790 O O . GLY A 1 99 ? -9.084 -9.325 16.010 1.00 91.25 99 GLY A O 1
ATOM 791 N N . ILE A 1 100 ? -9.581 -7.263 16.726 1.00 90.31 100 ILE A N 1
ATOM 792 C CA . ILE A 1 100 ? -8.376 -6.617 16.189 1.00 90.31 100 ILE A CA 1
ATOM 793 C C . ILE A 1 100 ? -7.477 -6.236 17.357 1.00 90.31 100 ILE A C 1
ATOM 795 O O . ILE A 1 100 ? -7.918 -5.511 18.245 1.00 90.31 100 ILE A O 1
ATOM 799 N N . ALA A 1 101 ? -6.204 -6.634 17.302 1.00 92.31 101 ALA A N 1
ATOM 800 C CA . ALA A 1 101 ? -5.223 -6.291 18.324 1.00 92.31 101 ALA A CA 1
ATOM 801 C C . ALA A 1 101 ? -5.211 -4.783 18.634 1.00 92.31 101 ALA A C 1
ATOM 803 O O . ALA A 1 101 ? -5.277 -3.939 17.727 1.00 92.31 101 ALA A O 1
ATOM 804 N N . LYS A 1 102 ? -5.066 -4.425 19.914 1.00 94.00 102 LYS A N 1
ATOM 805 C CA . LYS A 1 102 ? -5.025 -3.025 20.374 1.00 94.00 102 LYS A CA 1
ATOM 806 C C . LYS A 1 102 ? -4.030 -2.179 19.570 1.00 94.00 102 LYS A C 1
ATOM 808 O O . LYS A 1 102 ? -4.348 -1.054 19.177 1.00 94.00 102 LYS A O 1
ATOM 813 N N . SER A 1 103 ? -2.839 -2.715 19.299 1.00 93.44 103 SER A N 1
ATOM 814 C CA . SER A 1 103 ? -1.786 -2.050 18.518 1.00 93.44 103 SER A CA 1
ATOM 815 C C . SER A 1 103 ? -2.233 -1.743 17.084 1.00 93.44 103 SER A C 1
ATOM 817 O O . SER A 1 103 ? -2.013 -0.636 16.583 1.00 93.44 103 SER A O 1
ATOM 819 N N . THR A 1 104 ? -2.940 -2.674 16.442 1.00 92.00 104 THR A N 1
ATOM 820 C CA . THR A 1 104 ? -3.538 -2.481 15.119 1.00 92.00 104 THR A CA 1
ATOM 821 C C . THR A 1 104 ? -4.648 -1.433 15.163 1.00 92.00 104 THR A C 1
ATOM 823 O O . THR A 1 104 ? -4.684 -0.566 14.293 1.00 92.00 104 THR A O 1
ATOM 826 N N . CYS A 1 105 ? -5.499 -1.421 16.193 1.00 92.75 105 CYS A N 1
ATOM 827 C CA . CYS A 1 105 ? -6.512 -0.374 16.368 1.00 92.75 105 CYS A CA 1
ATOM 828 C C . CYS A 1 105 ? -5.883 1.025 16.489 1.00 92.75 105 CYS A C 1
ATOM 830 O O . CYS A 1 105 ? -6.294 1.950 15.783 1.00 92.75 105 CYS A O 1
ATOM 832 N N . HIS A 1 106 ? -4.841 1.177 17.317 1.00 93.56 106 HIS A N 1
ATOM 833 C CA . HIS A 1 106 ? -4.074 2.425 17.412 1.00 93.56 106 HIS A CA 1
ATOM 834 C C . HIS A 1 106 ? -3.495 2.835 16.055 1.00 93.56 106 HIS A C 1
ATOM 836 O O . HIS A 1 106 ? -3.605 3.997 15.656 1.00 93.56 106 HIS A O 1
ATOM 842 N N . TYR A 1 107 ? -2.896 1.886 15.331 1.00 91.44 107 TYR A N 1
ATOM 843 C CA . TYR A 1 107 ? -2.346 2.125 14.001 1.00 91.44 107 TYR A CA 1
ATOM 844 C C . TYR A 1 107 ? -3.418 2.621 13.022 1.00 91.44 107 TYR A C 1
ATOM 846 O O . TYR A 1 107 ? -3.196 3.630 12.346 1.00 91.44 107 TYR A O 1
ATOM 854 N N . LEU A 1 108 ? -4.576 1.956 12.972 1.00 90.38 108 LEU A N 1
ATOM 855 C CA . LEU A 1 108 ? -5.690 2.304 12.089 1.00 90.38 108 LEU A CA 1
ATOM 856 C C . LEU A 1 108 ? -6.234 3.697 12.399 1.00 90.38 108 LEU A C 1
ATOM 858 O O . LEU A 1 108 ? -6.377 4.507 11.486 1.00 90.38 108 LEU A O 1
ATOM 862 N N . VAL A 1 109 ? -6.460 4.016 13.675 1.00 90.50 109 VAL A N 1
ATOM 863 C CA . VAL A 1 109 ? -6.931 5.346 14.084 1.00 90.50 109 VAL A CA 1
ATOM 864 C C . VAL A 1 109 ? -5.892 6.419 13.775 1.00 90.50 109 VAL A C 1
ATOM 866 O O . VAL A 1 109 ? -6.239 7.452 13.206 1.00 90.50 109 VAL A O 1
ATOM 869 N N . ARG A 1 110 ? -4.607 6.171 14.055 1.00 90.62 110 ARG A N 1
ATOM 870 C CA . ARG A 1 110 ? -3.521 7.095 13.692 1.00 90.62 110 ARG A CA 1
ATOM 871 C C . ARG A 1 110 ? -3.483 7.345 12.184 1.00 90.62 110 ARG A C 1
ATOM 873 O O . ARG A 1 110 ? -3.311 8.481 11.756 1.00 90.62 110 ARG A O 1
ATOM 880 N N . LYS A 1 111 ? -3.657 6.303 11.367 1.00 86.94 111 LYS A N 1
ATOM 881 C CA . LYS A 1 111 ? -3.725 6.425 9.903 1.00 86.94 111 LYS A CA 1
ATOM 882 C C . LYS A 1 111 ? -4.998 7.119 9.421 1.00 86.94 111 LYS A C 1
ATOM 884 O O . LYS A 1 111 ? -4.924 7.832 8.429 1.00 86.94 111 LYS A O 1
ATOM 889 N N . ALA A 1 112 ? -6.122 6.943 10.111 1.00 85.50 112 ALA A N 1
ATOM 890 C CA . ALA A 1 112 ? -7.392 7.587 9.785 1.00 85.50 112 ALA A CA 1
ATOM 891 C C . ALA A 1 112 ? -7.409 9.081 10.146 1.00 85.50 112 ALA A C 1
ATOM 893 O O . ALA A 1 112 ? -8.050 9.861 9.449 1.00 85.50 112 ALA A O 1
ATOM 894 N N . LYS A 1 113 ? -6.701 9.478 11.213 1.00 82.69 113 LYS A N 1
ATOM 895 C CA . LYS A 1 113 ? -6.548 10.882 11.632 1.00 82.69 113 LYS A CA 1
ATOM 896 C C . LYS A 1 113 ? -5.672 11.705 10.694 1.00 82.69 113 LYS A C 1
ATOM 898 O O . LYS A 1 113 ? -5.829 12.917 10.650 1.00 82.69 113 LYS A O 1
ATOM 903 N N . LYS A 1 114 ? -4.760 11.058 9.964 1.00 80.06 114 LYS A N 1
ATOM 904 C CA . LYS A 1 114 ? -3.879 11.737 9.016 1.00 80.06 114 LYS A CA 1
ATOM 905 C C . LYS A 1 114 ? -4.704 12.443 7.948 1.00 80.06 114 LYS A C 1
ATOM 907 O O . LYS A 1 114 ? -5.311 11.795 7.087 1.00 80.06 114 LYS A O 1
ATOM 912 N N . THR A 1 115 ? -4.729 13.767 8.009 1.00 57.94 115 THR A N 1
ATOM 913 C CA . THR A 1 115 ? -5.395 14.593 7.013 1.00 57.94 115 THR A CA 1
ATOM 914 C C . THR A 1 115 ? -4.570 14.541 5.739 1.00 57.94 115 THR A C 1
ATOM 916 O O . THR A 1 115 ? -3.380 14.847 5.685 1.00 57.94 115 THR A O 1
ATOM 919 N N . LYS A 1 116 ? -5.218 14.087 4.669 1.00 58.81 116 LYS A N 1
ATOM 920 C CA . LYS A 1 116 ? -4.651 14.152 3.329 1.00 58.81 116 LYS A CA 1
ATOM 921 C C . LYS A 1 116 ? -4.826 15.581 2.833 1.00 58.81 116 LYS A C 1
ATOM 923 O O . LYS A 1 116 ? -5.853 15.885 2.227 1.00 58.81 116 LYS A O 1
ATOM 928 N N . ILE A 1 117 ? -3.848 16.446 3.088 1.00 49.00 117 ILE A N 1
ATOM 929 C CA . ILE A 1 117 ? -3.823 17.767 2.459 1.00 49.00 117 ILE A CA 1
ATOM 930 C C . ILE A 1 117 ? -3.511 17.537 0.982 1.00 49.00 117 ILE A C 1
ATOM 932 O O . ILE A 1 117 ? -2.421 17.099 0.605 1.00 49.00 117 ILE A O 1
ATOM 936 N N . LYS A 1 118 ? -4.512 17.770 0.133 1.00 45.38 118 LYS A N 1
ATOM 937 C CA . LYS A 1 118 ? -4.331 17.756 -1.316 1.00 45.38 118 LYS A CA 1
ATOM 938 C C . LYS A 1 118 ? -3.792 19.119 -1.731 1.00 45.38 118 LYS A C 1
ATOM 940 O O . LYS A 1 118 ? -4.563 20.061 -1.867 1.00 45.38 118 LYS A O 1
ATOM 945 N N . LYS A 1 119 ? -2.481 19.221 -1.957 1.00 38.22 119 LYS A N 1
ATOM 946 C CA . LYS A 1 119 ? -1.880 20.379 -2.632 1.00 38.22 119 LYS A CA 1
ATOM 947 C C . LYS A 1 119 ? -1.719 19.997 -4.108 1.00 38.22 119 LYS A C 1
ATOM 949 O O . LYS A 1 119 ? -0.745 19.356 -4.502 1.00 38.22 119 LYS A O 1
ATOM 954 N N . GLY A 1 120 ? -2.758 20.250 -4.906 1.00 61.78 120 GLY A N 1
ATOM 955 C CA . GLY A 1 120 ? -2.832 19.801 -6.303 1.00 61.78 120 GLY A CA 1
ATOM 956 C C . GLY A 1 120 ? -2.831 18.267 -6.455 1.00 61.78 120 GLY A C 1
ATOM 957 O O . GLY A 1 120 ? -3.714 17.575 -5.948 1.00 61.78 120 GLY A O 1
ATOM 958 N N . THR A 1 121 ? -1.848 17.718 -7.179 1.00 43.38 121 THR A N 1
ATOM 959 C CA . THR A 1 121 ? -1.703 16.273 -7.482 1.00 43.38 121 THR A CA 1
ATOM 960 C C . THR A 1 121 ? -1.058 15.470 -6.343 1.00 43.38 121 THR A C 1
ATOM 962 O O . THR A 1 121 ? -1.125 14.239 -6.351 1.00 43.38 121 THR A O 1
ATOM 965 N N . VAL A 1 122 ? -0.427 16.139 -5.375 1.00 36.44 122 VAL A N 1
ATOM 966 C CA . VAL A 1 122 ? 0.334 15.498 -4.297 1.00 36.44 122 VAL A CA 1
ATOM 967 C C . VAL A 1 122 ? -0.547 15.378 -3.056 1.00 36.44 122 VAL A C 1
ATOM 969 O O . VAL A 1 122 ? -1.092 16.360 -2.554 1.00 36.44 122 VAL A O 1
ATOM 972 N N . ILE A 1 123 ? -0.698 14.146 -2.568 1.00 49.22 123 ILE A N 1
ATOM 973 C CA . ILE A 1 123 ? -1.352 13.861 -1.291 1.00 49.22 123 ILE A CA 1
ATOM 974 C C . ILE A 1 123 ? -0.273 13.927 -0.216 1.00 49.22 123 ILE A C 1
ATOM 976 O O . ILE A 1 123 ? 0.463 12.958 -0.011 1.00 49.22 123 ILE A O 1
ATOM 980 N N . ILE A 1 124 ? -0.176 15.067 0.461 1.00 50.84 124 ILE A N 1
ATOM 981 C CA . ILE A 1 124 ? 0.692 15.206 1.626 1.00 50.84 124 ILE A CA 1
ATOM 982 C C . ILE A 1 124 ? -0.078 14.632 2.810 1.00 50.84 124 ILE A C 1
ATOM 984 O O . ILE A 1 124 ? -1.226 14.995 3.068 1.00 50.84 124 ILE A O 1
ATOM 988 N N . THR A 1 125 ? 0.528 13.654 3.473 1.00 45.44 125 THR A N 1
ATOM 989 C CA . THR A 1 125 ? -0.050 13.021 4.655 1.00 45.44 125 THR A CA 1
ATOM 990 C C . THR A 1 125 ? 0.569 13.687 5.872 1.00 45.44 125 THR A C 1
ATOM 992 O O . THR A 1 125 ? 1.682 13.312 6.242 1.00 45.44 125 THR A O 1
ATOM 995 N N . VAL A 1 126 ? -0.133 14.659 6.452 1.00 46.84 126 VAL A N 1
ATOM 996 C CA . VAL A 1 126 ? 0.251 15.285 7.725 1.00 46.84 126 VAL A CA 1
ATOM 997 C C . VAL A 1 126 ? -0.154 14.320 8.842 1.00 46.84 126 VAL A C 1
ATOM 999 O O . VAL A 1 126 ? -1.358 13.991 8.922 1.00 46.84 126 VAL A O 1
#